Protein AF-A0A023H2P6-F1 (afdb_monomer)

Nearest PDB structures (foldseek):
  7o1z-assembly1_A  TM=8.064E-01  e=2.143E-03  Hypoxylon sp. EC38
  8iag-assembly1_B  TM=8.081E-01  e=3.168E-03  Daldinia caldariorum
  4yms-assembly1_J  TM=6.244E-01  e=5.329E+00  Caldanaerobacter subterraneus subsp. tengcongensis MB4
  7z17-assembly1_J  TM=5.110E-01  e=8.408E+00  Escherichia coli
  7z19-assembly1_I  TM=4.729E-01  e=8.408E+00  Escherichia coli

InterPro domains:
  IPR000028 Chloroperoxidase [PF01328] (1-71)
  IPR000028 Chloroperoxidase [PS51405] (1-71)
  IPR036851 Chloroperoxidase-like superfamily [G3DSA:1.10.489.10] (1-71)
  IPR036851 Chloroperoxidase-like superfamily [SSF47571] (1-71)

Sequence (71 aa):
NAMANHGILPHDGKNIRFDELSGKVDAAFNTAPSVSLFVTNLAVRMLKKKYKRDTFDLAELDLHNGIEHDA

Radius of gyration: 11.76 Å; Cα contacts (8 Å, |Δi|>4): 82; chains: 1; bounding box: 29×25×30 Å

Organism: NCBI:txid175245

Solvent-accessible surface area (backbone atoms only — not comparable to full-atom values): 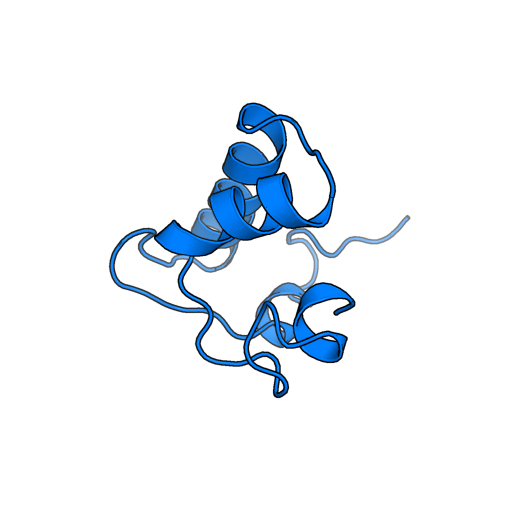4237 Å² total; per-residue (Å²): 105,70,50,18,79,69,63,77,37,51,70,86,37,48,74,43,48,53,76,52,43,32,64,52,47,24,71,74,66,74,46,61,64,69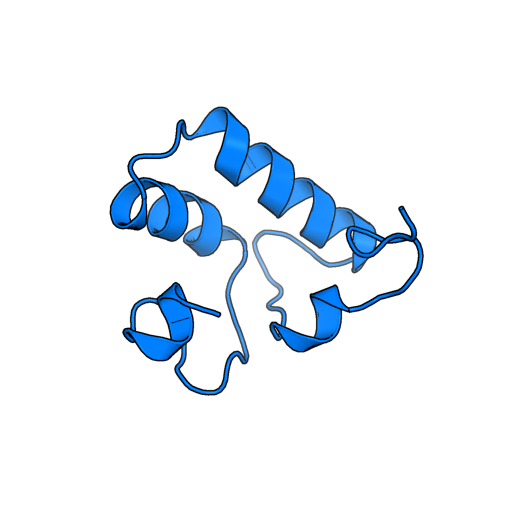,56,37,43,48,56,51,51,50,51,28,59,70,70,72,53,47,55,88,82,38,60,46,38,62,75,68,55,69,40,76,82,55,89,31,70,86,135

Mean predicted aligned error: 1.94 Å

pLDDT: mean 97.5, std 1.86, range [86.88, 98.75]

Secondary structure (DSSP, 8-state):
-HHHHTTSS-TT--SEEHHHHHHHHHHHHT--HHHHHHHHHHHHHHTT--TTT-EE-GGGGG-BTTTB---

Structure (mmCIF, N/CA/C/O backbone):
data_AF-A0A023H2P6-F1
#
_entry.id   AF-A0A023H2P6-F1
#
loop_
_atom_site.group_PDB
_atom_site.id
_atom_site.type_symbol
_atom_site.label_atom_id
_atom_site.label_alt_id
_atom_site.label_comp_id
_atom_site.label_asym_id
_atom_site.label_entity_id
_atom_site.label_seq_id
_atom_site.pdbx_PDB_ins_code
_atom_site.Cartn_x
_atom_site.Cartn_y
_atom_site.Cartn_z
_atom_site.occupancy
_atom_site.B_iso_or_equiv
_atom_site.auth_seq_id
_atom_site.auth_comp_id
_atom_site.auth_asym_id
_atom_site.auth_atom_id
_atom_site.pdbx_PDB_model_num
ATOM 1 N N . ASN A 1 1 ? 0.979 -7.628 -4.148 1.00 96.81 1 ASN A N 1
ATOM 2 C CA . ASN A 1 1 ? 1.366 -9.034 -4.429 1.00 96.81 1 ASN A CA 1
ATOM 3 C C . ASN A 1 1 ? 2.852 -9.213 -4.712 1.00 96.81 1 ASN A C 1
ATOM 5 O O . ASN A 1 1 ? 3.500 -9.827 -3.881 1.00 96.81 1 ASN A O 1
ATOM 9 N N . ALA A 1 2 ? 3.436 -8.648 -5.780 1.00 98.38 2 ALA A N 1
ATOM 10 C CA . ALA A 1 2 ? 4.868 -8.841 -6.087 1.00 98.38 2 ALA A CA 1
ATOM 11 C C . ALA A 1 2 ? 5.805 -8.562 -4.890 1.00 98.38 2 ALA A C 1
ATOM 13 O O . ALA A 1 2 ? 6.586 -9.423 -4.504 1.00 98.38 2 ALA A O 1
ATOM 14 N N . MET A 1 3 ? 5.660 -7.417 -4.217 1.00 98.50 3 MET A N 1
ATOM 15 C CA . MET A 1 3 ? 6.469 -7.097 -3.031 1.00 98.50 3 MET A CA 1
ATOM 16 C C . MET A 1 3 ? 6.323 -8.111 -1.877 1.00 98.50 3 MET A C 1
ATOM 18 O O . MET A 1 3 ? 7.297 -8.348 -1.174 1.00 98.50 3 MET A O 1
ATOM 22 N N . ALA A 1 4 ? 5.149 -8.721 -1.677 1.00 98.56 4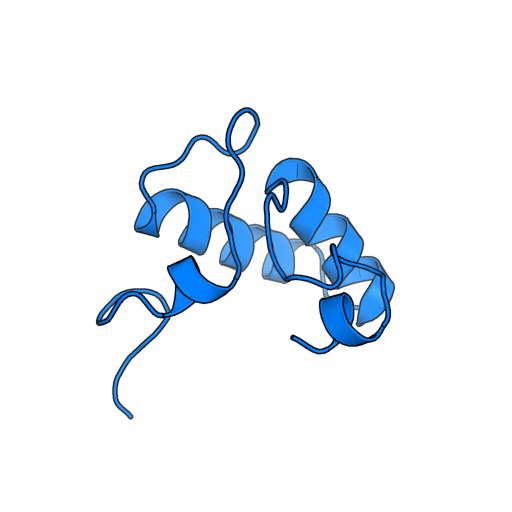 ALA A N 1
ATOM 23 C CA . ALA A 1 4 ? 4.946 -9.764 -0.660 1.00 98.56 4 ALA A CA 1
ATOM 24 C C . ALA A 1 4 ? 5.597 -11.093 -1.084 1.00 98.56 4 ALA A C 1
ATOM 26 O O . ALA A 1 4 ? 6.306 -11.731 -0.305 1.00 98.56 4 ALA A O 1
ATOM 27 N N . ASN A 1 5 ? 5.460 -11.456 -2.362 1.00 98.62 5 ASN A N 1
ATOM 28 C CA . ASN A 1 5 ? 6.101 -12.642 -2.938 1.00 98.62 5 ASN A CA 1
ATOM 29 C C . ASN A 1 5 ? 7.637 -12.564 -2.879 1.00 98.62 5 ASN A C 1
ATOM 31 O O . ASN A 1 5 ? 8.294 -13.593 -2.778 1.00 98.62 5 ASN A O 1
ATOM 35 N N . HIS A 1 6 ? 8.200 -11.353 -2.899 1.00 98.31 6 HIS A N 1
ATOM 36 C CA . HIS A 1 6 ? 9.638 -11.095 -2.787 1.00 98.31 6 HIS A CA 1
ATOM 37 C C . HIS A 1 6 ? 10.104 -10.717 -1.366 1.00 98.31 6 HIS A C 1
ATOM 39 O O . HIS A 1 6 ? 11.254 -10.324 -1.190 1.00 98.31 6 HIS A O 1
ATOM 45 N N . GLY A 1 7 ? 9.239 -10.816 -0.348 1.00 97.94 7 GLY A N 1
ATOM 46 C CA . GLY A 1 7 ? 9.604 -10.577 1.057 1.00 97.94 7 GLY A CA 1
ATOM 47 C C . GLY A 1 7 ? 9.865 -9.113 1.441 1.00 97.94 7 GLY A C 1
ATOM 48 O O . GLY A 1 7 ? 10.370 -8.847 2.528 1.00 97.94 7 GLY A O 1
ATOM 49 N N . ILE A 1 8 ? 9.520 -8.154 0.575 1.00 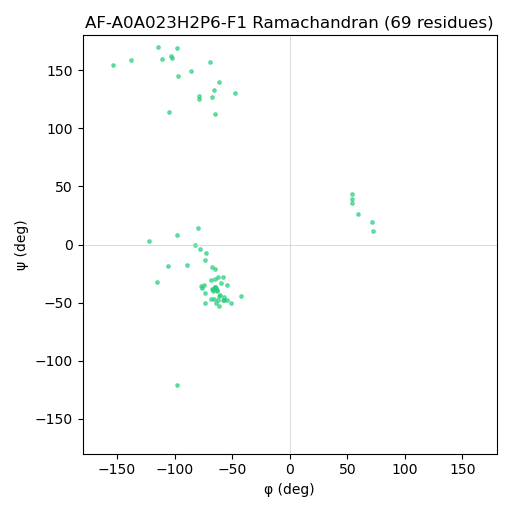98.44 8 ILE A N 1
ATOM 50 C CA . ILE A 1 8 ? 9.582 -6.708 0.864 1.00 98.44 8 ILE A CA 1
ATOM 51 C C . ILE A 1 8 ? 8.402 -6.295 1.762 1.00 98.44 8 ILE A C 1
ATOM 53 O O . ILE A 1 8 ? 8.535 -5.454 2.656 1.00 98.44 8 ILE A O 1
ATOM 57 N N . LEU A 1 9 ? 7.236 -6.896 1.521 1.00 98.62 9 LEU A N 1
ATOM 58 C CA . LEU A 1 9 ? 6.095 -6.904 2.440 1.00 98.62 9 LEU A CA 1
ATOM 59 C C . LEU A 1 9 ? 6.012 -8.277 3.131 1.00 98.62 9 LEU A C 1
ATOM 61 O O . LEU A 1 9 ? 6.593 -9.235 2.614 1.00 98.62 9 LEU A O 1
ATOM 65 N N . PRO A 1 10 ? 5.287 -8.400 4.262 1.00 98.56 10 PRO A N 1
ATOM 66 C CA . PRO A 1 10 ? 4.979 -9.694 4.864 1.00 98.56 10 PRO A CA 1
ATOM 67 C C . PRO A 1 10 ? 4.459 -10.681 3.818 1.00 98.56 10 PRO A C 1
ATOM 69 O O . PRO A 1 10 ? 3.586 -10.343 3.016 1.00 98.56 10 PRO A O 1
ATOM 72 N N . HIS A 1 11 ? 5.032 -11.885 3.800 1.00 98.38 11 HIS A N 1
ATOM 73 C CA . HIS A 1 11 ? 4.781 -12.866 2.742 1.00 98.38 11 HIS A CA 1
ATOM 74 C C . HIS A 1 11 ? 3.326 -13.355 2.712 1.00 98.38 11 HIS A C 1
ATOM 76 O O . HIS A 1 11 ? 2.795 -13.664 1.652 1.00 98.38 11 HIS A O 1
ATOM 82 N N . ASP A 1 12 ? 2.665 -13.370 3.869 1.00 98.56 12 ASP A N 1
ATOM 83 C CA . ASP A 1 12 ? 1.245 -13.699 4.007 1.00 98.56 12 ASP A CA 1
ATOM 84 C C . ASP A 1 12 ? 0.308 -12.543 3.614 1.00 98.56 12 ASP A C 1
ATOM 86 O O . ASP A 1 12 ? -0.911 -12.709 3.616 1.00 98.56 12 ASP A O 1
ATOM 90 N N . GLY A 1 13 ? 0.866 -11.376 3.274 1.00 98.56 13 GLY A N 1
ATOM 91 C CA . GLY A 1 13 ? 0.117 -10.190 2.886 1.00 98.56 13 GLY A CA 1
ATOM 92 C C . GLY A 1 13 ? -0.624 -9.513 4.036 1.00 98.56 13 GLY A C 1
ATOM 93 O O . GLY A 1 13 ? -1.558 -8.767 3.752 1.00 98.56 13 GLY A O 1
ATOM 94 N N . LYS A 1 14 ? -0.254 -9.755 5.301 1.00 98.69 14 LYS A N 1
ATOM 95 C CA . LYS A 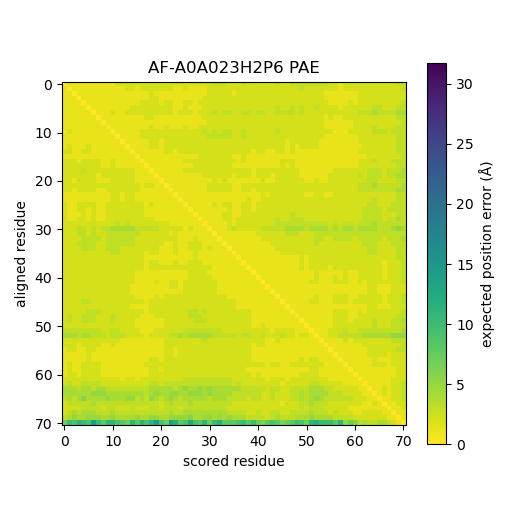1 14 ? -0.986 -9.238 6.469 1.00 98.69 14 LYS A CA 1
ATOM 96 C C . LYS A 1 14 ? -0.225 -8.181 7.257 1.00 98.69 14 LYS A C 1
ATOM 98 O O . LYS A 1 14 ? 1.002 -8.105 7.205 1.00 98.69 14 LYS A O 1
ATOM 103 N N . ASN A 1 15 ? -0.959 -7.394 8.043 1.00 98.50 15 ASN A N 1
ATOM 104 C CA . ASN A 1 15 ? -0.431 -6.418 9.004 1.00 98.50 15 ASN A CA 1
ATOM 105 C C . ASN A 1 15 ? 0.552 -5.396 8.400 1.00 98.50 15 ASN A C 1
ATOM 107 O O . ASN A 1 15 ? 1.548 -5.015 9.021 1.00 98.50 15 ASN A O 1
ATOM 111 N N . ILE A 1 16 ? 0.273 -4.918 7.189 1.00 98.75 16 ILE A N 1
ATOM 112 C CA . ILE A 1 16 ? 1.117 -3.948 6.491 1.00 98.75 16 ILE A CA 1
ATOM 113 C C . ILE A 1 16 ? 0.860 -2.549 7.052 1.00 98.75 16 ILE A C 1
ATOM 115 O O . ILE A 1 16 ? -0.273 -2.070 7.072 1.00 98.75 16 ILE A O 1
ATOM 119 N N . ARG A 1 17 ? 1.923 -1.869 7.491 1.00 98.31 17 ARG A N 1
ATOM 120 C CA . ARG A 1 17 ? 1.852 -0.488 7.984 1.00 98.31 17 ARG A CA 1
ATOM 121 C C . ARG A 1 17 ? 1.784 0.507 6.826 1.00 98.31 17 ARG A C 1
ATOM 123 O O . ARG A 1 17 ? 2.645 0.497 5.945 1.00 98.31 17 ARG A O 1
ATOM 130 N N . PHE A 1 18 ? 0.798 1.402 6.848 1.00 98.38 18 PHE A N 1
ATOM 131 C CA . PHE A 1 18 ? 0.647 2.428 5.810 1.00 98.38 18 PHE A CA 1
ATOM 132 C C . PHE A 1 18 ? 1.807 3.427 5.785 1.00 98.38 18 PHE A C 1
ATOM 134 O O . PHE A 1 18 ? 2.239 3.836 4.711 1.00 98.38 18 PHE A O 1
ATOM 141 N N . ASP A 1 19 ? 2.343 3.795 6.949 1.00 97.62 19 ASP A N 1
ATOM 142 C CA . ASP A 1 19 ? 3.428 4.772 7.059 1.00 97.62 19 ASP A CA 1
ATOM 143 C C . ASP A 1 19 ? 4.797 4.261 6.593 1.00 97.62 19 ASP A C 1
ATOM 145 O O . ASP A 1 19 ? 5.721 5.057 6.438 1.00 97.62 19 ASP A O 1
ATOM 149 N N . GLU A 1 20 ? 4.904 2.969 6.286 1.00 97.56 20 GLU A N 1
ATOM 150 C CA . GLU A 1 20 ? 6.074 2.357 5.650 1.00 97.56 20 GLU A CA 1
ATOM 151 C C . GLU A 1 20 ? 5.846 2.019 4.170 1.00 97.56 20 GLU A C 1
ATOM 153 O O . GLU A 1 20 ? 6.810 1.804 3.433 1.00 97.56 20 GLU A O 1
ATOM 158 N N . LEU A 1 21 ? 4.586 1.938 3.725 1.00 97.81 21 LEU A N 1
ATOM 159 C CA . LEU A 1 21 ? 4.239 1.381 2.419 1.00 97.81 21 LEU A CA 1
ATOM 160 C C . LEU A 1 21 ? 4.805 2.215 1.267 1.00 97.81 21 LEU A C 1
ATOM 162 O O . LEU A 1 21 ? 5.474 1.657 0.400 1.00 97.81 21 LEU A O 1
ATOM 166 N N . SER A 1 22 ? 4.585 3.533 1.276 1.00 96.69 22 SER A N 1
ATOM 167 C CA . SER A 1 22 ? 5.018 4.421 0.186 1.00 96.69 22 SER A CA 1
ATOM 168 C C . SER A 1 22 ? 6.525 4.324 -0.062 1.00 96.69 22 SER A C 1
ATOM 170 O O . SER A 1 22 ? 6.947 4.081 -1.187 1.00 96.69 22 SER A O 1
ATOM 172 N N . GLY A 1 23 ? 7.336 4.385 1.001 1.00 97.88 23 GLY A N 1
ATOM 173 C CA . GLY A 1 23 ? 8.794 4.281 0.885 1.00 97.88 23 GLY A CA 1
ATOM 174 C C . GLY A 1 23 ? 9.262 2.914 0.375 1.00 97.88 23 GLY A C 1
ATOM 175 O O . GLY A 1 23 ? 10.200 2.840 -0.417 1.00 97.88 23 GLY A O 1
ATOM 176 N N . LYS A 1 24 ? 8.584 1.825 0.770 1.00 98.31 24 LYS A N 1
ATOM 177 C CA . LYS A 1 24 ? 8.871 0.482 0.238 1.00 98.31 24 LYS A CA 1
ATOM 178 C C . LYS A 1 24 ? 8.510 0.369 -1.247 1.00 98.31 24 LYS A C 1
ATOM 180 O O . LYS A 1 24 ? 9.246 -0.274 -1.988 1.00 98.31 24 LYS A O 1
ATOM 185 N N . VAL A 1 25 ? 7.408 0.981 -1.685 1.00 98.38 25 VAL A N 1
ATOM 186 C CA . VAL A 1 25 ? 6.988 1.010 -3.099 1.00 98.38 25 VAL A CA 1
ATOM 187 C C . VAL A 1 25 ? 7.982 1.805 -3.944 1.00 98.38 25 VAL A C 1
ATOM 189 O O . VAL A 1 25 ? 8.427 1.314 -4.982 1.00 98.38 25 VAL A O 1
ATOM 192 N N . ASP A 1 26 ? 8.374 2.993 -3.479 1.00 98.19 26 ASP A N 1
ATOM 193 C CA . ASP A 1 26 ? 9.345 3.850 -4.166 1.00 98.19 26 ASP A CA 1
ATOM 194 C C . ASP A 1 26 ? 10.673 3.117 -4.362 1.00 98.19 26 ASP A C 1
ATOM 196 O O . ASP A 1 26 ? 11.189 3.058 -5.476 1.00 98.19 26 ASP A O 1
ATOM 200 N N . ALA A 1 27 ? 11.184 2.486 -3.300 1.00 98.25 27 ALA A N 1
ATOM 201 C CA . ALA A 1 27 ? 12.433 1.732 -3.344 1.00 98.25 27 ALA A CA 1
ATOM 202 C C . ALA A 1 27 ? 12.349 0.478 -4.232 1.00 98.25 27 ALA A C 1
ATOM 204 O O . ALA A 1 27 ? 13.309 0.161 -4.930 1.00 98.25 27 ALA A O 1
ATOM 205 N N . ALA A 1 28 ? 11.221 -0.239 -4.215 1.00 98.25 28 ALA A N 1
ATOM 206 C CA . ALA A 1 28 ? 11.061 -1.481 -4.973 1.00 98.25 28 ALA A CA 1
ATOM 207 C C . ALA A 1 28 ? 10.876 -1.249 -6.479 1.00 98.25 28 ALA A C 1
ATOM 209 O O . ALA A 1 28 ? 11.334 -2.059 -7.284 1.00 98.25 28 ALA A O 1
ATOM 210 N N . PHE A 1 29 ? 10.192 -0.168 -6.861 1.00 97.81 29 PHE A N 1
ATOM 211 C CA . PHE A 1 29 ? 9.753 0.049 -8.242 1.00 97.81 29 PHE A CA 1
ATOM 212 C C . PHE A 1 29 ? 10.265 1.341 -8.876 1.00 97.81 29 PHE A C 1
ATOM 214 O O . PHE A 1 29 ? 9.893 1.637 -10.007 1.00 97.81 29 PHE A O 1
ATOM 221 N N . ASN A 1 30 ? 11.101 2.114 -8.177 1.00 97.81 30 ASN A N 1
ATOM 222 C CA . ASN A 1 30 ? 11.551 3.432 -8.626 1.00 97.81 30 ASN A CA 1
ATOM 223 C C . ASN A 1 30 ? 10.365 4.355 -8.972 1.00 97.81 30 ASN A C 1
ATOM 225 O O . ASN A 1 30 ? 10.329 5.015 -10.012 1.00 97.81 30 ASN A O 1
ATOM 229 N N . THR A 1 31 ? 9.348 4.342 -8.106 1.00 96.38 31 THR A N 1
ATOM 230 C CA . THR A 1 31 ? 8.142 5.161 -8.281 1.00 96.38 31 THR A CA 1
ATOM 231 C C . THR A 1 31 ? 8.377 6.548 -7.690 1.00 96.38 31 THR A C 1
ATOM 233 O O . THR A 1 31 ? 9.122 6.706 -6.725 1.00 96.38 31 THR A O 1
ATOM 236 N N . ALA A 1 32 ? 7.739 7.573 -8.258 1.00 97.88 32 ALA A N 1
ATOM 237 C CA . ALA A 1 32 ? 7.768 8.903 -7.664 1.00 97.88 32 ALA A CA 1
ATOM 238 C C . ALA A 1 32 ? 7.040 8.899 -6.298 1.00 97.88 32 ALA A C 1
ATOM 240 O O . ALA A 1 32 ? 5.887 8.453 -6.248 1.00 97.88 32 ALA A O 1
ATOM 241 N N . PRO A 1 33 ? 7.621 9.488 -5.230 1.00 97.69 33 PRO A N 1
ATOM 242 C CA . PRO A 1 33 ? 7.019 9.479 -3.891 1.00 97.69 33 PRO A CA 1
ATOM 243 C C . PRO A 1 33 ? 5.620 10.093 -3.810 1.00 97.69 33 PRO A C 1
ATOM 245 O O . PRO A 1 33 ? 4.810 9.733 -2.959 1.00 97.6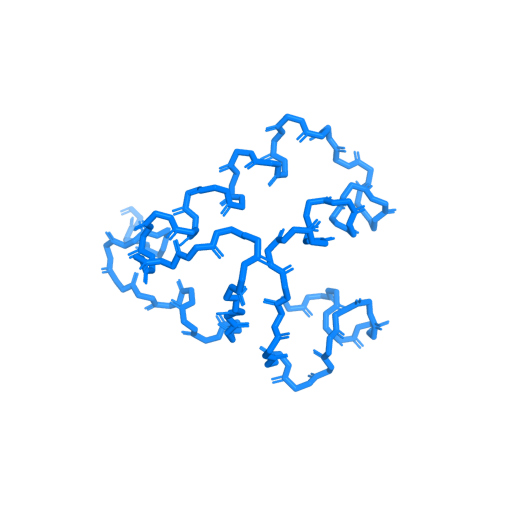9 33 PRO A O 1
ATOM 248 N N . SER A 1 34 ? 5.303 11.033 -4.703 1.00 98.06 34 SER A N 1
ATOM 249 C CA . SER A 1 34 ? 3.969 11.632 -4.784 1.00 98.06 34 SER A CA 1
ATOM 250 C C . SER A 1 34 ? 2.896 10.615 -5.180 1.00 98.06 34 SER A C 1
ATOM 252 O O . SER A 1 34 ? 1.787 10.664 -4.649 1.00 98.06 34 SER A O 1
ATOM 254 N N . VAL A 1 35 ? 3.219 9.680 -6.078 1.00 97.31 35 VAL A N 1
ATOM 255 C CA . VAL A 1 35 ? 2.283 8.666 -6.580 1.00 97.31 35 VAL A CA 1
ATOM 256 C C . VAL A 1 35 ? 2.025 7.607 -5.514 1.00 97.31 35 VAL A C 1
ATOM 258 O O . VAL A 1 35 ? 0.869 7.335 -5.186 1.00 97.31 35 VAL A O 1
ATOM 261 N N . SER A 1 36 ? 3.082 7.044 -4.926 1.00 97.75 36 SER A N 1
ATOM 262 C CA . SER A 1 36 ? 2.957 6.014 -3.888 1.00 97.75 36 SER A CA 1
ATOM 263 C C . SER A 1 36 ? 2.249 6.549 -2.640 1.00 97.75 36 SER A C 1
ATOM 265 O O . SER A 1 36 ? 1.368 5.879 -2.091 1.00 97.75 36 SER A O 1
ATOM 267 N N . LEU A 1 37 ? 2.539 7.794 -2.241 1.00 97.88 37 LEU A N 1
ATOM 268 C CA . LEU A 1 37 ? 1.856 8.456 -1.133 1.00 97.88 37 LEU A CA 1
ATOM 269 C C . LEU A 1 37 ? 0.381 8.726 -1.438 1.00 97.88 37 LEU A C 1
ATOM 271 O O . LEU A 1 37 ? -0.461 8.564 -0.551 1.00 97.88 37 LEU A O 1
ATOM 275 N N . PHE A 1 38 ? 0.048 9.134 -2.664 1.00 97.88 38 PHE A N 1
ATOM 276 C CA . PHE A 1 38 ? -1.342 9.357 -3.060 1.00 97.88 38 PHE A CA 1
ATOM 277 C C . PHE A 1 38 ? -2.162 8.066 -2.969 1.00 97.88 38 PHE A C 1
ATOM 279 O O . PHE A 1 38 ? -3.178 8.040 -2.270 1.00 97.88 38 PHE A O 1
ATOM 286 N N . VAL A 1 39 ? -1.692 6.983 -3.598 1.00 97.12 39 VAL A N 1
ATOM 287 C CA . VAL A 1 39 ? -2.391 5.685 -3.601 1.00 97.12 39 VAL A CA 1
ATOM 288 C C . VAL A 1 39 ? -2.489 5.102 -2.188 1.00 97.12 39 VAL A C 1
ATOM 290 O O . VAL A 1 39 ? -3.549 4.619 -1.792 1.00 97.12 39 VAL A O 1
ATOM 293 N N . THR A 1 40 ? -1.436 5.231 -1.375 1.00 98.00 40 THR A N 1
ATOM 294 C CA . THR A 1 40 ? -1.469 4.800 0.033 1.00 98.00 40 THR A CA 1
ATOM 295 C C . THR A 1 40 ? -2.534 5.561 0.829 1.00 98.00 40 THR A C 1
ATOM 297 O O . THR A 1 40 ? -3.310 4.956 1.567 1.00 98.00 40 THR A O 1
ATOM 300 N N . ASN A 1 41 ? -2.636 6.884 0.660 1.00 98.06 41 ASN A N 1
ATOM 301 C CA . ASN A 1 41 ? -3.667 7.677 1.338 1.00 98.06 41 ASN A CA 1
ATOM 302 C C . ASN A 1 41 ? -5.085 7.375 0.837 1.00 98.06 41 ASN A C 1
ATOM 304 O O . ASN A 1 41 ? -6.035 7.475 1.617 1.00 98.06 41 ASN A O 1
ATOM 308 N N . LEU A 1 42 ? -5.241 7.005 -0.436 1.00 97.69 42 LEU A N 1
ATOM 309 C CA . LEU A 1 42 ? -6.519 6.547 -0.973 1.00 97.69 42 LEU A CA 1
ATOM 310 C C . LEU A 1 42 ? -6.978 5.267 -0.260 1.00 97.69 42 LEU A C 1
ATOM 312 O O . LEU A 1 42 ? -8.100 5.237 0.243 1.00 97.69 42 LEU A O 1
ATOM 316 N N . ALA A 1 43 ? -6.091 4.277 -0.107 1.00 98.25 43 ALA A N 1
ATOM 317 C CA . ALA A 1 43 ? -6.384 3.045 0.631 1.00 98.25 43 ALA A CA 1
ATOM 318 C C . ALA A 1 43 ? -6.730 3.315 2.108 1.00 98.25 43 ALA A C 1
ATOM 320 O O . ALA A 1 43 ? -7.718 2.790 2.620 1.00 98.25 43 ALA A O 1
ATOM 321 N N . VAL A 1 44 ? -5.984 4.199 2.785 1.00 98.31 44 VAL A N 1
ATOM 322 C CA . VAL A 1 44 ? -6.272 4.597 4.180 1.00 98.31 44 VAL A CA 1
ATOM 323 C C . VAL A 1 44 ? -7.683 5.168 4.330 1.00 98.31 44 VAL A C 1
ATOM 325 O O . VAL A 1 44 ? -8.402 4.802 5.263 1.00 98.31 44 VAL A O 1
ATOM 328 N N . ARG A 1 45 ? -8.092 6.058 3.416 1.00 98.12 45 ARG A N 1
ATOM 329 C CA . ARG A 1 45 ? -9.427 6.678 3.433 1.00 98.12 45 ARG A CA 1
ATOM 330 C C . ARG A 1 45 ? -10.523 5.666 3.121 1.00 98.12 45 ARG A C 1
ATOM 332 O O . ARG A 1 45 ? -11.511 5.620 3.850 1.00 98.12 45 ARG A O 1
ATOM 339 N N . MET A 1 46 ? -10.324 4.856 2.082 1.00 97.69 46 MET A N 1
ATOM 340 C CA . MET A 1 46 ? -11.237 3.788 1.668 1.00 97.69 46 MET A CA 1
ATOM 341 C C . MET A 1 46 ? -11.534 2.826 2.826 1.00 97.69 46 MET A C 1
ATOM 343 O O . MET A 1 46 ? -12.694 2.557 3.128 1.00 97.69 46 MET A O 1
ATOM 347 N N . LEU A 1 47 ? -10.490 2.383 3.533 1.00 98.00 47 LEU A N 1
ATOM 348 C CA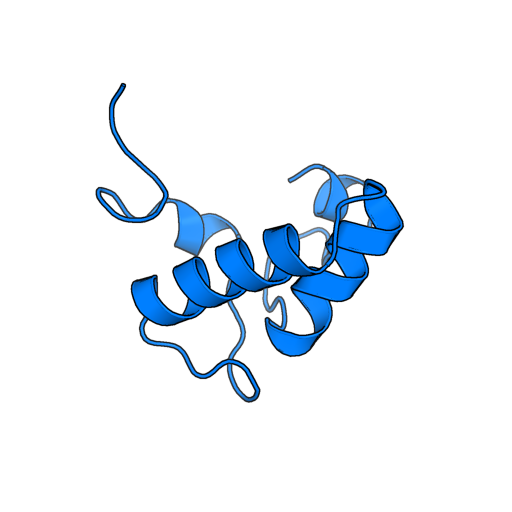 . LEU A 1 47 ? -10.595 1.434 4.645 1.00 98.00 47 LEU A CA 1
ATOM 349 C C . LEU A 1 47 ? -10.970 2.085 5.986 1.00 98.00 47 LEU A C 1
ATOM 351 O O . LEU A 1 47 ? -11.098 1.388 6.991 1.00 98.00 47 LEU A O 1
ATOM 355 N N . LYS A 1 48 ? -11.149 3.414 6.028 1.00 97.69 48 LYS A N 1
ATOM 356 C CA . LYS A 1 48 ? -11.440 4.192 7.250 1.00 97.69 48 LYS A CA 1
ATOM 357 C C . LYS A 1 48 ? -10.408 3.963 8.371 1.00 97.69 48 LYS A C 1
ATOM 359 O O . LYS A 1 48 ? -10.753 3.959 9.553 1.00 97.69 48 LYS A O 1
ATOM 364 N N . LYS A 1 49 ? -9.137 3.791 7.996 1.00 98.12 49 LYS A N 1
ATOM 365 C CA . LYS A 1 49 ? -8.004 3.523 8.900 1.00 98.12 49 LYS A CA 1
ATOM 366 C C . LYS A 1 49 ? -7.228 4.810 9.211 1.00 98.12 49 LYS A C 1
ATOM 368 O O . LYS A 1 49 ? -7.410 5.857 8.588 1.00 98.12 49 LYS A O 1
ATOM 373 N N . LYS A 1 50 ? -6.323 4.742 10.185 1.00 98.25 50 LYS A N 1
ATOM 374 C CA . LYS A 1 50 ? -5.404 5.819 10.579 1.00 98.25 50 LYS A CA 1
ATOM 375 C C . LYS A 1 50 ? -3.994 5.521 10.079 1.00 98.25 50 LYS A C 1
ATOM 377 O O . LYS A 1 50 ? -3.329 4.641 10.614 1.00 98.25 50 LYS A O 1
ATOM 382 N N . TYR A 1 51 ? -3.500 6.351 9.156 1.00 97.81 51 TYR A N 1
ATOM 383 C CA . TYR A 1 51 ? -2.190 6.218 8.491 1.00 97.81 51 TYR A CA 1
ATOM 384 C C . TYR A 1 51 ? -1.021 5.810 9.413 1.00 97.81 51 TYR A C 1
ATOM 386 O O . TYR A 1 51 ? -0.223 4.959 9.054 1.00 97.81 51 TYR A O 1
ATOM 394 N N . LYS A 1 52 ? -0.906 6.404 10.610 1.00 97.62 52 LYS A N 1
ATOM 395 C CA . LYS A 1 52 ? 0.227 6.152 11.526 1.00 97.62 52 LYS A CA 1
ATOM 396 C C . LYS A 1 52 ? 0.032 4.994 12.510 1.00 97.62 52 LYS A C 1
ATOM 398 O O . LYS A 1 52 ? 0.993 4.600 13.162 1.00 97.62 52 LYS A O 1
ATOM 403 N N . ARG A 1 53 ? -1.207 4.545 12.731 1.00 97.06 53 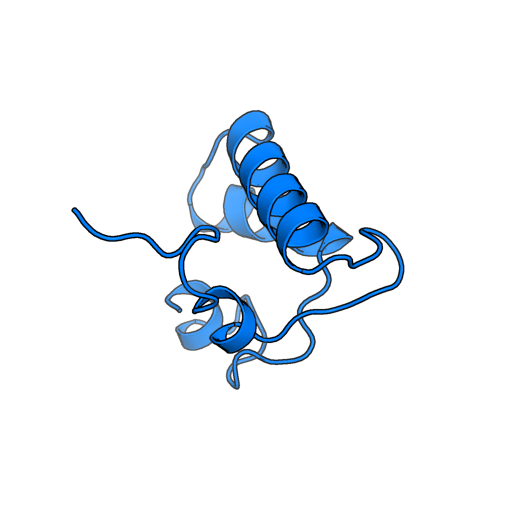ARG A N 1
ATOM 404 C CA . ARG A 1 53 ? -1.546 3.641 13.851 1.00 97.06 53 ARG A CA 1
ATOM 405 C C . ARG A 1 53 ? -2.024 2.281 13.389 1.00 97.06 53 ARG A C 1
ATOM 407 O O . ARG A 1 53 ? -1.790 1.304 14.088 1.00 97.06 53 ARG A O 1
ATOM 414 N N . ASP A 1 54 ? -2.685 2.248 12.245 1.00 98.62 54 ASP A N 1
ATOM 415 C CA . ASP A 1 54 ? -3.358 1.053 11.785 1.00 98.62 54 ASP A CA 1
ATOM 416 C C . ASP A 1 54 ? -2.535 0.351 10.707 1.00 98.62 54 ASP A C 1
ATOM 418 O O . ASP A 1 54 ? -1.665 0.935 10.052 1.00 98.62 54 ASP A O 1
ATOM 422 N N . THR A 1 55 ? -2.857 -0.919 10.520 1.00 98.62 55 THR A N 1
ATOM 423 C CA . THR A 1 55 ? -2.367 -1.764 9.441 1.00 98.62 55 THR A CA 1
ATOM 424 C C . THR A 1 55 ? -3.514 -2.157 8.517 1.00 98.62 55 THR A C 1
ATOM 426 O O . THR A 1 55 ? -4.698 -1.934 8.819 1.00 98.62 55 THR A O 1
ATOM 429 N N . PHE A 1 56 ? -3.153 -2.755 7.388 1.00 98.62 56 PHE A N 1
ATOM 430 C CA . PHE A 1 56 ? -4.094 -3.468 6.542 1.00 98.62 56 PHE A CA 1
ATOM 431 C C . PHE A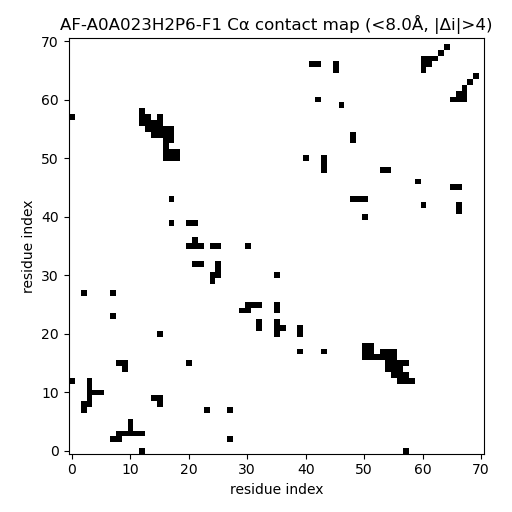 1 56 ? -3.508 -4.781 6.021 1.00 98.62 56 PHE A C 1
ATOM 433 O O . PHE A 1 56 ? -2.286 -4.951 5.953 1.00 98.62 56 PHE A O 1
ATOM 440 N N . ASP A 1 57 ? -4.399 -5.680 5.632 1.00 98.69 57 ASP A N 1
ATOM 441 C CA . ASP A 1 57 ? -4.088 -6.892 4.888 1.00 98.69 57 ASP A CA 1
ATOM 442 C C . ASP A 1 57 ? -4.341 -6.643 3.395 1.00 98.69 57 ASP A C 1
ATOM 444 O O . ASP A 1 57 ? -5.281 -5.939 3.029 1.00 98.69 57 ASP A O 1
ATOM 448 N N . LEU A 1 58 ? -3.539 -7.231 2.502 1.00 98.38 58 LEU A N 1
ATOM 449 C CA . LEU A 1 58 ? -3.682 -7.037 1.050 1.00 98.38 58 LEU A CA 1
ATOM 450 C C . LEU A 1 58 ? -5.096 -7.366 0.550 1.00 98.38 58 LEU A C 1
ATOM 452 O O . LEU A 1 58 ? -5.588 -6.672 -0.330 1.00 98.38 58 LEU A O 1
ATOM 456 N N . ALA A 1 59 ? -5.752 -8.362 1.150 1.00 98.38 59 ALA A N 1
ATOM 457 C CA . ALA A 1 59 ? -7.126 -8.748 0.826 1.00 98.38 59 ALA A CA 1
ATOM 458 C C . ALA A 1 59 ? -8.170 -7.663 1.161 1.00 98.38 59 ALA A C 1
ATOM 460 O O . ALA A 1 59 ? -9.252 -7.661 0.589 1.00 98.38 59 ALA A O 1
ATOM 461 N N . GLU A 1 60 ? -7.873 -6.709 2.055 1.00 98.56 60 GLU A N 1
ATOM 462 C CA . GLU A 1 60 ? -8.770 -5.567 2.299 1.00 98.56 60 GLU A CA 1
ATOM 463 C C . GLU A 1 60 ? -8.844 -4.629 1.078 1.00 98.56 60 GLU A C 1
ATOM 465 O O . GLU A 1 60 ? -9.798 -3.860 0.957 1.00 98.56 60 GLU A O 1
ATOM 470 N N . LEU A 1 61 ? -7.868 -4.680 0.158 1.00 97.88 61 LEU A N 1
ATOM 471 C CA . LEU A 1 61 ? -7.894 -3.877 -1.069 1.00 97.88 61 LEU A CA 1
ATOM 472 C C . LEU A 1 61 ? -8.913 -4.375 -2.104 1.00 97.88 61 LEU A C 1
ATOM 474 O O . LEU A 1 61 ? -9.242 -3.608 -3.004 1.00 97.88 61 LEU A O 1
ATOM 478 N N . ASP A 1 62 ? -9.460 -5.582 -1.930 1.00 97.50 62 ASP A N 1
ATOM 479 C CA . ASP A 1 62 ? -10.508 -6.163 -2.784 1.00 97.50 62 ASP A CA 1
ATOM 480 C C . ASP A 1 62 ? -11.917 -5.616 -2.447 1.00 97.50 62 ASP A C 1
ATOM 482 O O . ASP A 1 62 ? -12.939 -6.177 -2.843 1.00 97.50 62 ASP A O 1
ATOM 486 N N . LEU A 1 63 ? -12.006 -4.525 -1.674 1.00 96.00 63 LEU A N 1
ATOM 487 C CA . LEU A 1 63 ? -13.266 -3.843 -1.387 1.00 96.00 63 LEU A CA 1
ATOM 488 C C . LEU A 1 63 ? -13.859 -3.244 -2.669 1.00 96.00 63 LEU A C 1
ATOM 490 O O . LEU A 1 63 ? -13.351 -2.244 -3.181 1.00 96.00 63 LEU A O 1
ATOM 494 N N . HIS A 1 64 ? -14.987 -3.806 -3.104 1.00 95.06 64 HIS A N 1
ATOM 495 C CA . HIS A 1 64 ? -15.677 -3.366 -4.309 1.00 95.06 64 HIS A CA 1
ATOM 496 C C . HIS A 1 64 ? -16.164 -1.916 -4.244 1.00 95.06 64 HIS A C 1
ATOM 498 O O . HIS A 1 64 ? -16.676 -1.463 -3.215 1.00 95.06 64 HIS A O 1
ATOM 504 N N . ASN A 1 65 ? -16.016 -1.198 -5.363 1.00 91.81 65 ASN A N 1
ATOM 505 C CA . ASN A 1 65 ? -16.190 0.258 -5.477 1.00 91.81 65 ASN A CA 1
ATOM 506 C C . ASN A 1 65 ? -15.246 1.072 -4.575 1.00 91.81 65 ASN A C 1
ATOM 508 O O . ASN A 1 65 ? -15.555 2.195 -4.163 1.00 91.81 65 ASN A O 1
ATOM 512 N N . GLY A 1 66 ? -14.101 0.486 -4.241 1.00 91.12 66 GLY A N 1
ATOM 513 C CA . GLY A 1 66 ? -12.994 1.144 -3.576 1.00 91.12 66 GLY A CA 1
ATOM 514 C C . GLY A 1 66 ? -11.942 1.577 -4.593 1.00 91.12 66 GLY A C 1
ATOM 515 O O . GLY A 1 66 ? -12.201 2.364 -5.499 1.00 91.12 66 GLY A O 1
ATOM 516 N N . ILE A 1 67 ? -10.728 1.062 -4.420 1.00 94.19 67 ILE A N 1
ATOM 517 C CA . ILE A 1 67 ? -9.714 1.052 -5.479 1.00 94.19 67 ILE A CA 1
ATOM 518 C C . ILE A 1 67 ? -10.045 -0.056 -6.489 1.00 94.19 67 ILE A C 1
ATOM 520 O O . ILE A 1 67 ? -9.827 0.129 -7.684 1.00 94.19 67 ILE A O 1
ATOM 524 N N . GLU A 1 68 ? -10.584 -1.184 -6.017 1.00 96.56 68 GLU A N 1
ATOM 525 C CA . GLU A 1 68 ? -11.179 -2.225 -6.858 1.00 96.56 68 GLU A CA 1
ATOM 526 C C . GLU A 1 68 ? -12.460 -1.681 -7.519 1.00 96.56 68 GLU A C 1
ATOM 528 O O . GLU A 1 68 ? -13.306 -1.081 -6.844 1.00 96.56 68 GLU A O 1
ATOM 533 N N . HIS A 1 69 ? -12.540 -1.804 -8.849 1.00 95.88 69 HIS A N 1
ATOM 534 C CA . HIS A 1 69 ? -13.616 -1.275 -9.690 1.00 95.88 69 HIS A CA 1
ATOM 535 C C . HIS A 1 69 ? -13.776 -2.094 -10.981 1.00 95.88 69 HIS A C 1
ATOM 537 O O . HIS A 1 69 ? -12.809 -2.684 -11.470 1.00 95.88 69 HIS A O 1
ATOM 543 N N . ASP A 1 70 ? -14.986 -2.066 -11.548 1.00 95.81 70 ASP A N 1
ATOM 544 C CA . ASP A 1 70 ? -15.278 -2.599 -12.884 1.00 95.81 70 ASP A CA 1
ATOM 545 C C . ASP A 1 70 ? -14.616 -1.745 -13.986 1.00 95.81 70 ASP A C 1
ATOM 547 O O . ASP A 1 70 ? -14.322 -0.567 -13.775 1.00 95.81 70 ASP A O 1
ATOM 551 N N . ALA A 1 71 ? -14.394 -2.335 -15.166 1.00 86.88 71 ALA A N 1
ATOM 552 C CA . ALA A 1 71 ? -13.748 -1.685 -16.316 1.00 86.88 71 ALA A CA 1
ATOM 553 C C . ALA A 1 71 ? -14.691 -0.811 -17.162 1.00 86.88 71 ALA A C 1
ATOM 555 O O . ALA A 1 71 ? -15.862 -1.209 -17.359 1.00 86.88 71 ALA A O 1
#

Foldseek 3Di:
DVCLVVVLAPVQQPFAQLLCQLVSCCVVPVDDSVVSNVVSVQLCVLLVHDRHPGGGGPVSCCPEPRVDYDD